Protein 3UB2 (pdb70)

Foldseek 3Di:
DALVPFPFLEAEEDDPVCPPVRVVLQCVLVCVGGYYHDDDPDDHQAYELADEPVLVVDPVSVVVLVVCVVPDPVPPGHYEYEDAHDDPVPDDVVCVVPHYFYLVDPPRRSVVSSVSSVVSSVVHD

Structure (mmCIF, N/CA/C/O backbone):
data_3UB2
#
_entry.id   3UB2
#
_cell.length_a   87.508
_cell.length_b   87.508
_cell.length_c   81.684
_cell.angle_alpha   90.00
_cell.an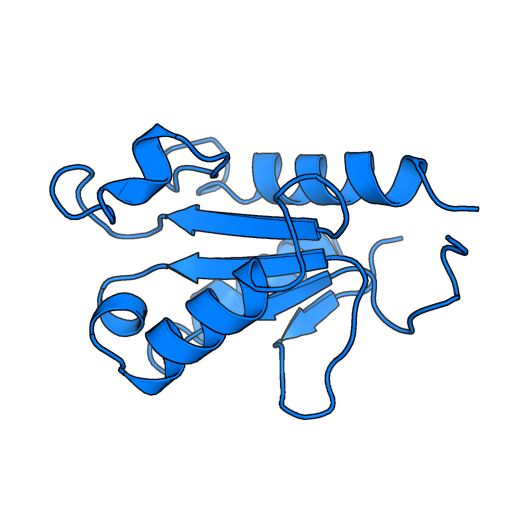gle_beta   90.00
_cell.angle_gamma   90.00
#
_symmetry.space_group_name_H-M   'P 43 21 2'
#
loop_
_entity.id
_entity.type
_entity.pdbx_description
1 polymer 'Toll/interleukin-1 receptor domain-containing adapter protein'
2 non-polymer 2,3-DIHYDROXY-1,4-DITHIOBUTANE
3 water water
#
loop_
_atom_site.group_PDB
_atom_site.id
_atom_site.type_symbol
_atom_site.label_atom_id
_atom_site.label_alt_id
_atom_site.label_comp_id
_atom_site.label_asym_id
_atom_site.label_entity_id
_atom_site.label_seq_id
_atom_site.pdbx_PDB_ins_code
_atom_site.Cartn_x
_atom_site.Cartn_y
_atom_site.Cartn_z
_atom_site.occupancy
_atom_site.B_iso_or_equiv
_atom_site.auth_seq_id
_atom_site.auth_comp_id
_atom_site.auth_asym_id
_atom_site.auth_atom_id
_atom_site.pdbx_PDB_model_num
ATOM 1 N N . SER A 1 4 ? -16.662 1.701 -5.102 1.00 72.29 79 SER A N 1
ATOM 2 C CA . SER A 1 4 ? -17.566 2.600 -4.323 1.00 73.16 79 SER A CA 1
ATOM 3 C C . SER A 1 4 ? -18.377 3.503 -5.242 1.00 72.03 79 SER A C 1
ATOM 4 O O . SER A 1 4 ? -19.444 3.987 -4.865 1.00 73.48 79 SER A O 1
ATOM 7 N N . SER A 1 5 ? -17.866 3.732 -6.446 1.00 70.32 80 SER A N 1
ATOM 8 C CA . SER A 1 5 ? -18.551 4.581 -7.412 1.00 68.77 80 SER A CA 1
ATOM 9 C C . SER A 1 5 ? -19.704 3.867 -8.115 1.00 67.55 80 SER A C 1
ATOM 10 O O . SER A 1 5 ? -19.547 2.757 -8.623 1.00 66.47 80 SER A O 1
ATOM 13 N N . ARG A 1 6 ? -20.858 4.524 -8.151 1.00 66.68 81 ARG A N 1
ATOM 14 C CA . ARG A 1 6 ? -22.041 3.983 -8.805 1.00 65.24 81 ARG A CA 1
ATOM 15 C C . ARG A 1 6 ? -21.715 3.579 -10.240 1.00 63.45 81 ARG A C 1
ATOM 16 O O . ARG A 1 6 ? -22.357 2.695 -10.804 1.00 62.73 81 ARG A O 1
ATOM 24 N N . TRP A 1 7 ? -20.709 4.222 -10.825 1.00 62.29 82 TRP A N 1
ATOM 25 C CA . TRP A 1 7 ? -20.320 3.922 -12.196 1.00 60.86 82 TRP A CA 1
ATOM 26 C C . TRP A 1 7 ? -19.130 2.984 -12.309 1.00 60.19 82 TRP A C 1
ATOM 27 O O . TRP A 1 7 ? -18.623 2.761 -13.410 1.00 59.92 82 TRP A O 1
ATOM 38 N N . SER A 1 8 ? -18.678 2.438 -11.182 1.00 59.93 83 SER A N 1
ATOM 39 C CA . SER A 1 8 ? -17.549 1.508 -11.191 1.00 60.10 83 SER A CA 1
ATOM 40 C C . SER A 1 8 ? -17.960 0.196 -11.873 1.00 59.77 83 SER A C 1
ATOM 41 O O . SER A 1 8 ? -17.115 -0.644 -12.192 1.00 60.06 83 SER A O 1
ATOM 44 N N . LYS A 1 9 ? -19.263 0.024 -12.084 1.00 59.41 84 LYS A N 1
ATOM 45 C CA . LYS A 1 9 ? -19.789 -1.154 -12.772 1.00 58.95 84 LYS A CA 1
ATOM 46 C C . LYS A 1 9 ? -20.872 -0.724 -13.753 1.00 57.96 84 LYS A C 1
ATOM 47 O O . LYS A 1 9 ? -21.659 0.175 -13.467 1.00 58.24 84 LYS A O 1
ATOM 53 N N . ASP A 1 10 ? -20.898 -1.363 -14.915 1.00 57.37 85 ASP A N 1
ATOM 54 C CA . ASP A 1 10 ? -21.870 -1.035 -15.945 1.00 55.22 85 ASP A CA 1
ATOM 55 C C . ASP A 1 10 ? -23.332 -1.341 -15.602 1.00 54.49 85 ASP A C 1
ATOM 56 O O . ASP A 1 10 ? -24.235 -0.668 -16.098 1.00 54.71 85 ASP A O 1
ATOM 61 N N . TYR A 1 11 ? -23.576 -2.349 -14.770 1.00 53.54 86 TYR A N 1
ATOM 62 C CA . TYR A 1 11 ? -24.950 -2.673 -14.384 1.00 51.67 86 TYR A CA 1
ATOM 63 C C . TYR A 1 11 ? -25.166 -2.527 -12.889 1.00 51.38 86 TYR A C 1
ATOM 64 O O . TYR A 1 11 ? -24.229 -2.641 -12.100 1.00 51.33 86 TYR A O 1
ATOM 73 N N . ASP A 1 12 ? -26.409 -2.272 -12.498 1.00 50.72 87 ASP A N 1
ATOM 74 C CA . ASP A 1 12 ? -26.736 -2.137 -11.085 1.00 51.77 87 ASP A CA 1
ATOM 75 C C . ASP A 1 12 ? -27.135 -3.491 -10.497 1.00 52.51 87 ASP A C 1
ATOM 76 O O . ASP A 1 12 ? -26.928 -3.756 -9.311 1.00 53.65 87 ASP A O 1
ATOM 81 N N . VAL A 1 13 ? -27.700 -4.352 -11.332 1.00 50.74 88 VAL A N 1
ATOM 82 C CA . VAL A 1 13 ? -28.126 -5.661 -10.859 1.00 50.33 88 VAL A CA 1
ATOM 83 C C . VAL A 1 13 ? -28.382 -6.626 -12.005 1.00 49.70 88 VAL A C 1
ATOM 84 O O . VAL A 1 13 ? -28.949 -6.246 -13.030 1.00 49.44 88 VAL A O 1
ATOM 88 N N . CYS A 1 14 ? -27.928 -7.864 -11.837 1.00 48.35 89 CYS A N 1
ATOM 89 C CA . CYS A 1 14 ? -28.155 -8.904 -12.837 1.00 49.75 89 CYS A CA 1
ATOM 90 C C . CYS A 1 14 ? -28.886 -10.054 -12.134 1.00 49.24 89 CYS A C 1
ATOM 91 O O . CYS A 1 14 ? -28.808 -10.195 -10.910 1.00 47.89 89 CYS A O 1
ATOM 94 N N . VAL A 1 15 ? -29.620 -10.856 -12.896 1.00 48.12 90 VAL A N 1
ATOM 95 C CA . VAL A 1 15 ? -30.360 -11.968 -12.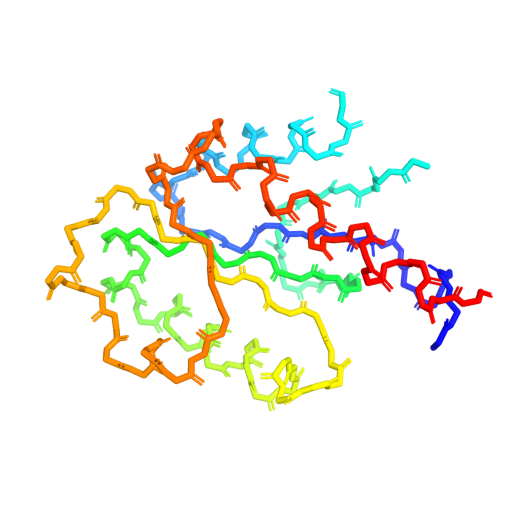315 1.00 46.34 90 VAL A CA 1
ATOM 96 C C . VAL A 1 15 ? -29.717 -13.309 -12.642 1.00 47.43 90 VAL A C 1
ATOM 97 O O . VAL A 1 15 ? -29.692 -13.732 -13.792 1.00 46.95 90 VAL A O 1
ATOM 101 N N . CYS A 1 16 ? -29.187 -13.956 -11.613 1.00 47.14 91 CYS A N 1
ATOM 102 C CA . CYS A 1 16 ? -28.540 -15.251 -11.735 1.00 48.48 91 CYS A CA 1
ATOM 103 C C . CYS A 1 16 ? -29.640 -16.309 -11.663 1.00 50.00 91 CYS A C 1
ATOM 104 O O . CYS A 1 16 ? -30.255 -16.499 -10.613 1.00 50.18 91 CYS A O 1
ATOM 107 N N . HIS A 1 17 ? -29.880 -16.997 -12.778 1.00 51.92 92 HIS A N 1
ATOM 108 C CA . HIS A 1 17 ? -30.949 -17.992 -12.855 1.00 54.31 92 HIS A CA 1
ATOM 109 C C . HIS A 1 17 ? -30.591 -19.235 -13.677 1.00 55.29 92 HIS A C 1
ATOM 110 O O . HIS A 1 17 ? -29.658 -19.225 -14.479 1.00 54.32 92 HIS A O 1
ATOM 117 N N . SER A 1 18 ? -31.355 -20.305 -13.480 1.00 57.71 93 SER A N 1
ATOM 118 C CA . SER A 1 18 ? -31.132 -21.530 -14.236 1.00 61.12 93 SER A CA 1
ATOM 119 C C . SER A 1 18 ? -32.024 -21.450 -15.479 1.00 63.30 93 SER A C 1
ATOM 120 O O . SER A 1 18 ? -33.038 -20.753 -15.466 1.00 62.91 93 SER A O 1
ATOM 123 N N . GLU A 1 19 ? -31.648 -22.156 -16.543 1.00 66.25 94 GLU A N 1
ATOM 124 C CA . GLU A 1 19 ? -32.410 -22.134 -17.794 1.00 70.53 94 GLU A CA 1
ATOM 125 C C . GLU A 1 19 ? -33.907 -22.347 -17.594 1.00 71.06 94 GLU A C 1
ATOM 126 O O . GLU A 1 19 ? -34.735 -21.713 -18.249 1.00 71.57 94 GLU A O 1
ATOM 132 N N . GLU A 1 20 ? -34.240 -23.252 -16.685 1.00 70.75 95 GLU A N 1
ATOM 133 C CA . GLU A 1 20 ? -35.622 -23.579 -16.372 1.00 71.03 95 GLU A CA 1
ATOM 134 C C . GLU A 1 20 ? -36.492 -22.381 -15.970 1.00 69.22 95 GLU A C 1
ATOM 135 O O . GLU A 1 20 ? -37.706 -22.394 -16.175 1.00 69.33 95 GLU A O 1
ATOM 141 N N . ASP A 1 21 ? -35.874 -21.348 -15.408 1.00 66.38 96 ASP A N 1
ATOM 142 C CA . ASP A 1 21 ? -36.618 -20.179 -14.940 1.00 64.29 96 ASP A CA 1
ATOM 143 C C . ASP A 1 21 ? -36.378 -18.908 -15.754 1.00 63.54 96 ASP A C 1
ATOM 144 O O . ASP A 1 21 ? -36.448 -17.801 -15.222 1.00 61.87 96 ASP A O 1
ATOM 149 N N . LEU A 1 22 ? -36.103 -19.064 -17.042 1.00 63.21 97 LEU A N 1
ATOM 150 C CA . LEU A 1 22 ? -35.843 -17.916 -17.898 1.00 63.24 97 LEU A CA 1
ATOM 151 C C . LEU A 1 22 ? -36.943 -16.857 -17.829 1.00 62.65 97 LEU A C 1
ATOM 152 O O . LEU A 1 22 ? -36.665 -15.669 -17.655 1.00 63.18 97 LEU A O 1
ATOM 157 N N . VAL A 1 23 ? -38.192 -17.289 -17.951 1.00 61.39 98 VAL A N 1
ATOM 158 C CA . VAL A 1 23 ? -39.319 -16.365 -17.925 1.00 61.37 98 VAL A CA 1
ATOM 159 C C . VAL A 1 23 ? -39.401 -15.531 -16.650 1.00 60.51 98 VAL A C 1
ATOM 160 O O . VAL A 1 23 ? -39.469 -14.303 -16.710 1.00 62.34 98 VAL A O 1
ATOM 164 N N . ALA A 1 24 ? -39.403 -16.193 -15.500 1.00 58.70 99 ALA A N 1
ATOM 165 C CA . ALA A 1 24 ? -39.478 -15.491 -14.226 1.00 57.69 99 ALA A CA 1
ATOM 166 C C . ALA A 1 24 ? -38.311 -14.502 -14.071 1.00 57.34 99 ALA A C 1
ATOM 167 O O . ALA A 1 24 ? -38.485 -13.393 -13.559 1.00 56.88 99 ALA A O 1
ATOM 169 N N . ALA A 1 25 ? -37.127 -14.918 -14.513 1.00 57.23 100 ALA A N 1
ATOM 170 C CA . ALA A 1 25 ? -35.938 -14.081 -14.437 1.00 57.75 100 ALA A CA 1
ATOM 171 C C . ALA A 1 25 ? -36.128 -12.830 -15.281 1.00 58.11 100 ALA A C 1
ATOM 172 O O . ALA A 1 25 ? -35.773 -11.733 -14.855 1.00 57.93 100 ALA A O 1
ATOM 174 N N . GLN A 1 26 ?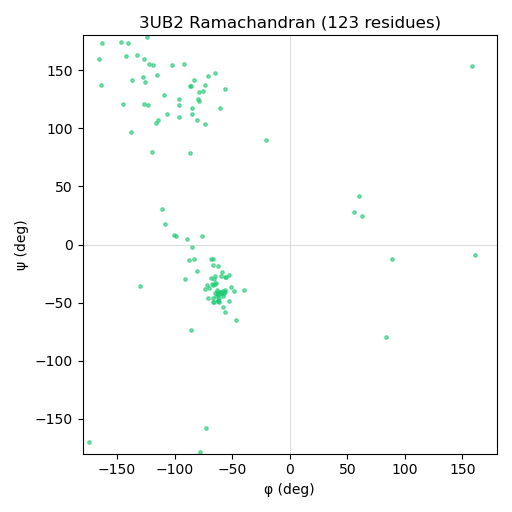 -36.687 -12.998 -16.477 1.00 58.64 101 GLN A N 1
ATOM 175 C CA . GLN A 1 26 ? -36.929 -11.871 -17.373 1.00 59.08 101 GLN A CA 1
ATOM 176 C C . GLN A 1 26 ? -37.944 -10.906 -16.778 1.00 59.22 101 GLN A C 1
ATOM 177 O O . GLN A 1 26 ? -37.847 -9.700 -16.992 1.00 60.35 101 GLN A O 1
ATOM 183 N N . ASP A 1 27 ? -38.916 -11.429 -16.033 1.00 59.14 102 ASP A N 1
ATOM 184 C CA . ASP A 1 27 ? -39.917 -10.570 -15.410 1.00 59.17 102 ASP A CA 1
ATOM 185 C C . ASP A 1 27 ? -39.297 -9.784 -14.263 1.00 57.20 102 ASP A C 1
ATOM 186 O O . ASP A 1 27 ? -39.672 -8.642 -14.012 1.00 56.24 102 ASP A O 1
ATOM 191 N N . LEU A 1 28 ? -38.354 -10.401 -13.559 1.00 55.60 103 LEU A N 1
ATOM 192 C CA . LEU A 1 28 ? -37.691 -9.726 -12.453 1.00 54.44 103 LEU A CA 1
ATOM 193 C C . LEU A 1 28 ? -36.867 -8.574 -13.038 1.00 54.35 103 LEU A C 1
ATOM 194 O O . LEU A 1 28 ? -36.894 -7.455 -12.527 1.00 53.86 103 LEU A O 1
ATOM 199 N N . VAL A 1 29 ? -36.136 -8.863 -14.112 1.00 53.28 104 VAL A N 1
ATOM 200 C CA . VAL A 1 29 ? -35.316 -7.859 -14.783 1.00 54.55 104 VAL A CA 1
ATOM 201 C C . VAL A 1 29 ? -36.202 -6.699 -15.234 1.00 55.69 104 VAL A C 1
ATOM 202 O O . VAL A 1 29 ? -35.861 -5.529 -15.058 1.00 55.95 104 VAL A O 1
ATOM 206 N N . SER A 1 30 ? -37.351 -7.040 -15.802 1.00 56.77 105 SER A N 1
ATOM 207 C CA . SER A 1 30 ? -38.305 -6.048 -16.265 1.00 57.47 105 SER A CA 1
ATOM 208 C C . SER A 1 30 ? -38.850 -5.232 -15.093 1.00 57.89 105 SER A C 1
ATOM 209 O O . SER A 1 30 ? -38.949 -4.004 -15.163 1.00 59.45 105 SER A O 1
ATOM 212 N N . TYR A 1 31 ? -39.196 -5.922 -14.012 1.00 57.81 106 TYR A N 1
ATOM 213 C CA . TYR A 1 31 ? -39.734 -5.276 -12.820 1.00 57.49 106 TYR A CA 1
ATOM 214 C C . TYR A 1 31 ? -38.724 -4.311 -12.213 1.00 58.17 106 TYR A C 1
ATOM 215 O O . TYR A 1 31 ? -39.079 -3.203 -11.813 1.00 59.70 106 TYR A O 1
ATOM 224 N N . LEU A 1 32 ? -37.468 -4.742 -12.144 1.00 58.94 107 LEU A N 1
ATOM 225 C CA . LEU A 1 32 ? -36.393 -3.938 -11.573 1.00 59.81 107 LEU A CA 1
ATOM 226 C C . LEU A 1 32 ? -36.121 -2.655 -12.347 1.00 61.67 107 LEU A C 1
ATOM 227 O O . LEU A 1 32 ? -35.885 -1.604 -11.753 1.00 61.29 107 LEU A O 1
ATOM 232 N N . GLU A 1 33 ? -36.152 -2.739 -13.670 1.00 63.95 108 GLU A N 1
ATOM 233 C CA . GLU A 1 33 ? -35.896 -1.570 -14.492 1.00 66.67 108 GLU A CA 1
ATOM 234 C C . GLU A 1 33 ? -37.140 -0.695 -14.670 1.00 68.64 108 GLU A C 1
ATOM 235 O O . GLU A 1 33 ? -37.035 0.440 -15.121 1.00 68.73 108 GLU A O 1
ATOM 241 N N . GLY A 1 34 ? -38.308 -1.218 -14.302 1.00 70.41 109 GLY A N 1
ATOM 242 C CA . GLY A 1 34 ? -39.538 -0.451 -14.431 1.00 72.47 109 GLY A CA 1
ATOM 243 C C . GLY A 1 34 ? -40.148 -0.502 -15.822 1.00 73.90 109 GLY A C 1
ATOM 244 O O . GLY A 1 34 ? -40.660 -1.535 -16.263 1.00 75.74 109 GLY A O 1
ATOM 245 N N . ALA A 1 53 ? -31.895 5.589 -12.738 1.00 65.86 128 ALA A N 1
ATOM 246 C CA . ALA A 1 53 ? -32.726 4.400 -12.929 1.00 66.13 128 ALA A CA 1
ATOM 247 C C . ALA A 1 53 ? -31.882 3.133 -12.829 1.00 65.34 128 ALA A C 1
ATOM 248 O O . ALA A 1 53 ? -30.685 3.154 -13.106 1.00 66.16 128 ALA A O 1
ATOM 250 N N . ILE A 1 54 ? -32.519 2.030 -12.448 1.00 63.68 129 ILE A N 1
ATOM 251 C CA . ILE A 1 54 ? -31.824 0.755 -12.300 1.00 61.30 129 ILE A CA 1
ATOM 252 C C . ILE A 1 54 ? -31.584 0.049 -13.629 1.00 59.89 129 ILE A C 1
ATOM 253 O O . ILE A 1 54 ? -32.519 -0.208 -14.385 1.00 60.58 129 ILE A O 1
ATOM 258 N N . VAL A 1 55 ? -30.320 -0.253 -13.910 1.00 57.71 130 VAL A N 1
ATOM 259 C CA . VAL A 1 55 ? -29.941 -0.952 -15.134 1.00 55.70 130 VAL A CA 1
ATOM 260 C C . VAL A 1 55 ? -29.821 -2.438 -14.788 1.00 54.75 130 VAL A C 1
ATOM 261 O O . VAL A 1 55 ? -29.008 -2.817 -13.944 1.00 54.22 130 VAL A O 1
ATOM 265 N N . SER A 1 56 ? -30.623 -3.275 -15.444 1.00 53.94 131 SER A N 1
ATOM 266 C CA . SER A 1 56 ? -30.620 -4.704 -15.161 1.00 53.74 131 SER A CA 1
ATOM 267 C C . SER A 1 56 ? -30.412 -5.585 -16.377 1.00 53.81 131 SER A C 1
ATOM 268 O O . SER A 1 56 ? -30.635 -5.171 -17.512 1.00 54.86 131 SER A O 1
ATOM 271 N N . GLU A 1 57 ? -29.997 -6.818 -16.116 1.00 53.08 132 GLU A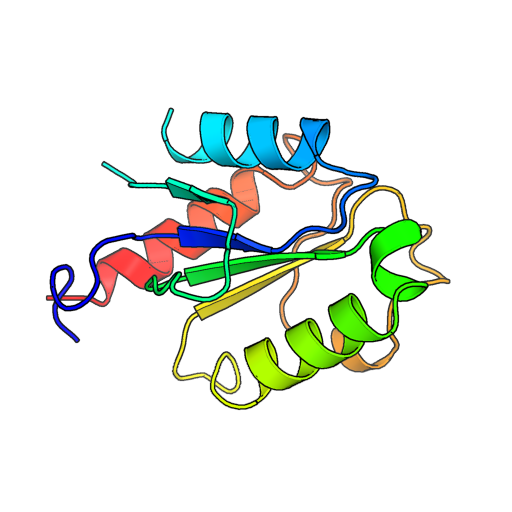 N 1
ATOM 272 C CA . GLU A 1 57 ? -29.772 -7.797 -17.163 1.00 53.40 132 GLU A CA 1
ATOM 273 C C . GLU A 1 57 ? -29.736 -9.165 -16.501 1.00 53.45 132 GLU A C 1
ATOM 274 O O . GLU A 1 57 ? -29.767 -9.268 -15.275 1.00 53.88 132 GLU A O 1
ATOM 280 N N . LEU A 1 58 ? -29.678 -10.212 -17.316 1.00 53.31 133 LEU A N 1
ATOM 281 C CA . LEU A 1 58 ? -29.573 -11.576 -16.810 1.00 54.54 133 LEU A CA 1
ATOM 282 C C . LEU A 1 58 ? -28.067 -11.777 -16.622 1.00 55.68 133 LEU A C 1
ATOM 283 O O . LEU A 1 58 ? -27.288 -11.373 -17.485 1.00 55.90 133 LEU A O 1
ATOM 288 N N . CYS A 1 59 ? -27.648 -12.378 -15.511 1.00 56.60 134 CYS A N 1
ATOM 289 C CA . CYS A 1 59 ? -26.217 -12.573 -15.288 1.00 60.93 134 CYS A CA 1
ATOM 290 C C . CYS A 1 59 ? -25.629 -13.522 -16.323 1.00 64.17 134 CYS A C 1
ATOM 291 O O . CYS A 1 59 ? -26.294 -14.442 -16.799 1.00 63.96 134 CYS A O 1
ATOM 294 N N . GLN A 1 60 ? -24.374 -13.278 -16.673 1.00 68.80 135 GLN A N 1
ATOM 295 C CA . GLN A 1 60 ? -23.667 -14.103 -17.637 1.00 74.11 135 GLN A CA 1
ATOM 296 C C . GLN A 1 60 ? -22.199 -14.148 -17.247 1.00 76.32 135 GLN A C 1
ATOM 297 O O . GLN A 1 60 ? -21.781 -13.467 -16.307 1.00 76.14 135 GLN A O 1
ATOM 303 N N . ALA A 1 61 ? -21.423 -14.954 -17.964 1.00 79.08 136 ALA A N 1
ATOM 304 C CA . ALA A 1 61 ? -19.998 -15.094 -17.683 1.00 82.29 136 ALA A CA 1
ATOM 305 C C . ALA A 1 61 ? -19.317 -13.738 -17.483 1.00 83.94 136 ALA A C 1
ATOM 306 O O . ALA A 1 61 ? -18.839 -13.430 -16.388 1.00 84.51 136 ALA A O 1
ATOM 308 N N . LEU A 1 62 ? -19.290 -12.930 -18.541 1.00 85.34 137 LEU A N 1
ATOM 309 C CA . LEU A 1 62 ? -18.652 -11.613 -18.500 1.00 85.98 137 LEU A CA 1
ATOM 310 C C . LEU A 1 62 ? -19.485 -10.551 -17.772 1.00 84.81 137 LEU A C 1
ATOM 311 O O . LEU A 1 62 ? -19.129 -9.369 -17.773 1.00 84.64 137 LEU A O 1
ATOM 316 N N . SER A 1 63 ? -20.583 -10.975 -17.146 1.00 82.07 138 SER A N 1
ATOM 317 C CA . SER A 1 63 ? -21.455 -10.053 -16.419 1.00 79.25 138 SER A CA 1
ATOM 318 C C . SER A 1 63 ? -20.883 -9.604 -15.077 1.00 76.94 138 SER A C 1
ATOM 319 O O . SER A 1 63 ? -20.409 -10.417 -14.274 1.00 77.05 138 SER A O 1
ATOM 322 N N . SER A 1 64 ? -20.928 -8.294 -14.854 1.00 72.38 139 SER A N 1
ATOM 323 C CA . SER A 1 64 ? -20.462 -7.707 -13.609 1.00 68.26 139 SER A CA 1
ATOM 324 C C . SER A 1 64 ? -21.345 -6.506 -13.254 1.00 64.92 139 SER A C 1
ATOM 325 O O . SER A 1 64 ? -21.467 -5.540 -14.014 1.00 62.76 139 SER A O 1
ATOM 328 N N . SER A 1 65 ? -21.969 -6.586 -12.087 1.00 60.91 140 SER A N 1
ATOM 329 C CA . SER A 1 65 ? -22.865 -5.544 -11.624 1.00 57.83 140 SER A CA 1
ATOM 330 C C . SER A 1 65 ? -22.658 -5.330 -10.136 1.00 55.43 140 SER A C 1
ATOM 331 O O . SER A 1 65 ? -21.915 -6.069 -9.499 1.00 53.99 140 SER A O 1
ATOM 334 N N . HIS A 1 66 ? -23.314 -4.318 -9.585 1.00 53.99 141 HIS A N 1
ATOM 335 C CA . HIS A 1 66 ? -23.198 -4.027 -8.166 1.00 54.97 141 HIS A CA 1
ATOM 336 C C . HIS A 1 66 ? -23.917 -5.101 -7.353 1.00 55.09 141 HIS A C 1
ATOM 337 O O . HIS A 1 66 ? -23.388 -5.613 -6.365 1.00 54.85 141 HIS A O 1
ATOM 344 N N . CYS A 1 67 ? -25.131 -5.434 -7.777 1.00 54.02 142 CYS A N 1
ATOM 345 C CA . CYS A 1 67 ? -25.927 -6.436 -7.091 1.00 53.86 142 CYS A CA 1
ATOM 346 C C . CYS A 1 67 ? -26.197 -7.667 -7.941 1.00 52.74 142 CYS A C 1
ATOM 347 O O . CYS A 1 67 ? -26.352 -7.581 -9.159 1.00 51.16 142 CYS A O 1
ATOM 350 N N . ARG A 1 68 ? -26.251 -8.818 -7.288 1.00 51.15 143 ARG A N 1
ATOM 351 C CA . ARG A 1 68 ? -26.544 -10.050 -7.990 1.00 50.62 143 ARG A CA 1
ATOM 352 C C . ARG A 1 68 ? -27.711 -10.742 -7.283 1.00 48.70 143 ARG A C 1
ATOM 353 O O . ARG A 1 68 ? -27.651 -11.023 -6.087 1.00 47.98 143 ARG A O 1
ATOM 361 N N . VAL A 1 69 ? -28.793 -10.966 -8.020 1.00 46.91 144 VAL A N 1
ATOM 362 C CA . VAL A 1 69 ? -29.954 -11.635 -7.464 1.00 45.41 144 VAL A CA 1
ATOM 363 C C . VAL A 1 69 ? -29.909 -13.130 -7.795 1.00 45.73 144 VAL A C 1
ATOM 364 O O . VAL A 1 69 ? -29.791 -13.515 -8.960 1.00 46.86 144 VAL A O 1
ATOM 368 N N . LEU A 1 70 ? -29.989 -13.961 -6.763 1.00 44.15 145 LEU A N 1
ATOM 369 C CA . LEU A 1 70 ? -29.979 -15.410 -6.928 1.00 44.15 145 LEU A CA 1
ATOM 370 C C . LEU A 1 70 ? -31.421 -15.905 -6.933 1.00 44.06 145 LEU A C 1
ATOM 371 O O . LEU A 1 70 ? -32.102 -15.874 -5.907 1.00 44.57 145 LEU A O 1
ATOM 376 N N . LEU A 1 71 ? -31.889 -16.349 -8.092 1.00 44.43 146 LEU A N 1
ATOM 377 C CA . LEU A 1 71 ? -33.252 -16.847 -8.217 1.00 45.30 146 LEU A CA 1
ATOM 378 C C . LEU A 1 71 ? -33.236 -18.324 -7.836 1.00 46.66 146 LEU A C 1
ATOM 379 O O . LEU A 1 71 ? -33.226 -19.208 -8.694 1.00 47.07 146 LEU A O 1
ATOM 384 N N . ILE A 1 72 ? -33.214 -18.574 -6.532 1.00 45.45 147 ILE A N 1
ATOM 385 C CA . ILE A 1 72 ? -33.178 -19.923 -6.002 1.00 46.91 147 ILE A CA 1
ATOM 386 C C . ILE A 1 72 ? -34.522 -20.646 -6.151 1.00 48.31 147 ILE A C 1
ATOM 387 O O . ILE A 1 72 ? -35.485 -20.387 -5.424 1.00 47.03 147 ILE A O 1
ATOM 392 N N . THR A 1 73 ? -34.572 -21.548 -7.122 1.00 48.73 148 THR A N 1
ATOM 393 C CA . THR A 1 73 ? -35.771 -22.321 -7.397 1.00 49.99 148 THR A CA 1
ATOM 394 C C . THR A 1 73 ? -35.415 -23.806 -7.328 1.00 51.15 148 THR A C 1
ATOM 395 O O . THR A 1 73 ? -34.257 -24.159 -7.083 1.00 50.66 148 THR A O 1
ATOM 399 N N . PRO A 1 74 ? -36.409 -24.695 -7.524 1.00 52.45 149 PRO A N 1
ATOM 400 C CA . PRO A 1 74 ? -36.140 -26.137 -7.481 1.00 52.77 149 PRO A CA 1
ATOM 401 C C . PRO A 1 74 ? -35.072 -26.502 -8.516 1.00 53.10 149 PRO A C 1
ATOM 402 O O . PRO A 1 74 ? -34.167 -27.286 -8.238 1.00 53.35 149 PRO A O 1
ATOM 406 N N . GLY A 1 75 ? -35.185 -25.918 -9.707 1.00 52.79 150 GLY A N 1
ATOM 407 C CA . GLY A 1 75 ? -34.224 -26.189 -10.759 1.00 52.79 150 GLY A CA 1
ATOM 408 C C . GLY A 1 75 ? -32.847 -25.663 -10.414 1.00 53.78 150 GLY A C 1
ATOM 409 O O . GLY A 1 75 ? -31.830 -26.267 -10.758 1.00 54.83 150 GLY A O 1
ATOM 410 N N . PHE A 1 76 ? -32.815 -24.531 -9.719 1.00 53.22 151 PHE A N 1
ATOM 411 C CA . PHE A 1 76 ? -31.561 -23.911 -9.322 1.00 51.14 151 PHE A CA 1
ATOM 412 C C . PHE A 1 76 ? -30.812 -24.781 -8.324 1.00 52.98 151 PHE A C 1
ATOM 413 O O . PHE A 1 76 ? -29.623 -25.047 -8.492 1.00 52.58 151 PHE A O 1
ATOM 421 N N . LEU A 1 77 ? -31.512 -25.228 -7.285 1.00 54.55 152 LEU A N 1
ATOM 422 C CA . LEU A 1 77 ? -30.899 -26.057 -6.252 1.00 56.89 152 LEU A CA 1
ATOM 423 C C . LEU A 1 77 ? -30.436 -27.418 -6.770 1.00 59.18 152 LEU A C 1
ATOM 424 O O . LEU A 1 77 ? -29.498 -28.008 -6.231 1.00 59.24 152 LEU A O 1
ATOM 429 N N . GLN A 1 78 ? -31.087 -27.908 -7.819 1.00 61.88 153 GLN A N 1
ATOM 430 C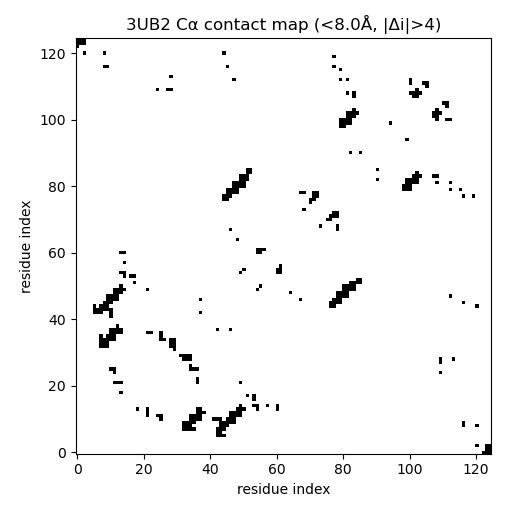 CA . GLN A 1 78 ? -30.723 -29.197 -8.394 1.00 65.57 153 GLN A CA 1
ATOM 431 C C . GLN A 1 78 ? -29.510 -29.095 -9.312 1.00 64.87 153 GLN A C 1
ATOM 432 O O . GLN A 1 78 ? -28.814 -30.083 -9.535 1.00 64.70 153 GLN A O 1
ATOM 438 N N . ASP A 1 79 ? -29.260 -27.899 -9.836 1.00 63.90 154 ASP A N 1
ATOM 439 C CA . ASP A 1 79 ? -28.152 -27.679 -10.756 1.00 62.34 154 ASP A CA 1
ATOM 440 C C . ASP A 1 79 ? -26.815 -27.411 -10.063 1.00 61.37 154 ASP A C 1
ATOM 441 O O . ASP A 1 79 ? -26.646 -26.422 -9.353 1.00 60.90 154 ASP A O 1
ATOM 446 N N . PRO A 1 80 ? -25.836 -28.301 -10.277 1.00 60.09 155 PRO A N 1
ATOM 447 C CA . PRO A 1 80 ? -24.496 -28.198 -9.690 1.00 58.75 155 PRO A CA 1
ATOM 448 C C . PRO A 1 80 ? -23.791 -26.881 -10.000 1.00 57.64 155 PRO A C 1
ATOM 449 O O . PRO A 1 80 ? -23.125 -26.308 -9.137 1.00 57.22 155 PRO A O 1
ATOM 453 N N . TRP A 1 81 ? -23.922 -26.415 -11.238 1.00 56.49 156 TRP A N 1
ATOM 454 C CA . TRP A 1 81 ? -23.295 -25.165 -11.649 1.00 56.11 156 TRP A CA 1
ATOM 455 C C . TRP A 1 81 ? -23.996 -23.973 -10.976 1.00 54.99 156 TRP A C 1
ATOM 456 O O . TRP A 1 81 ? -23.347 -22.997 -10.594 1.00 52.30 156 TRP A O 1
ATOM 467 N N . CYS A 1 82 ? -25.317 -24.058 -10.830 1.00 54.15 157 CYS A N 1
ATOM 468 C CA . CYS A 1 82 ? -26.072 -23.000 -10.163 1.00 54.09 157 CYS A CA 1
ATOM 469 C C . CYS A 1 82 ? -25.593 -22.896 -8.719 1.00 53.09 157 CYS A C 1
ATOM 470 O O . CYS A 1 82 ? -25.301 -21.804 -8.236 1.00 53.05 157 CYS A O 1
ATOM 473 N N . LYS A 1 83 ? -25.516 -24.040 -8.040 1.00 51.94 158 LYS A N 1
ATOM 474 C CA . LYS A 1 83 ? -25.073 -24.085 -6.649 1.00 51.70 158 LYS A CA 1
ATOM 475 C C . LYS A 1 83 ? -23.661 -23.552 -6.490 1.00 52.75 158 LYS A C 1
ATOM 476 O O . LYS A 1 83 ? -23.366 -22.825 -5.541 1.00 54.16 158 LYS A O 1
ATOM 482 N N . TYR A 1 84 ? -22.784 -23.918 -7.416 1.00 54.59 159 TYR A N 1
ATOM 483 C CA . TYR A 1 84 ? -21.411 -23.441 -7.374 1.00 57.15 159 TYR A CA 1
ATOM 484 C C . TYR A 1 84 ? -21.388 -21.917 -7.574 1.00 58.04 159 TYR A C 1
ATOM 485 O O . TYR A 1 84 ? -20.635 -21.212 -6.904 1.00 58.69 159 TYR A O 1
ATOM 494 N N . GLN A 1 85 ? -22.209 -21.420 -8.501 1.00 59.23 160 GLN A N 1
ATOM 495 C CA . GLN A 1 85 ? -22.299 -19.982 -8.768 1.00 60.19 160 GLN A CA 1
ATOM 496 C C . GLN A 1 85 ? -22.822 -19.247 -7.534 1.00 60.11 160 GLN A C 1
ATOM 497 O O . GLN A 1 85 ? -22.368 -18.148 -7.213 1.00 59.26 160 GLN A O 1
ATOM 503 N N . MET A 1 86 ? -23.782 -19.863 -6.851 1.00 59.83 161 MET A N 1
ATOM 504 C CA . MET A 1 86 ? -24.346 -19.290 -5.637 1.00 60.87 161 MET A CA 1
ATOM 505 C C . MET A 1 86 ? -23.224 -19.182 -4.617 1.00 62.12 161 MET A C 1
ATOM 506 O O . MET A 1 86 ? -23.108 -18.190 -3.905 1.00 61.48 161 MET A O 1
ATOM 511 N N . LEU A 1 87 ? -22.400 -20.225 -4.561 1.00 63.42 162 LEU A N 1
ATOM 512 C CA . LEU A 1 87 ? -21.274 -20.284 -3.644 1.00 64.49 162 LEU A CA 1
ATOM 513 C C . LEU A 1 87 ? -20.298 -19.154 -3.941 1.00 65.32 162 LEU A C 1
ATOM 514 O O . LEU A 1 87 ? -19.884 -18.435 -3.035 1.00 65.40 162 LEU A O 1
ATOM 519 N N . GLN A 1 88 ? -19.933 -18.999 -5.210 1.00 66.80 163 GLN A N 1
ATOM 520 C CA . GLN A 1 88 ? -19.005 -17.945 -5.598 1.00 69.27 163 GLN A CA 1
ATOM 521 C C . GLN A 1 88 ? -19.637 -16.580 -5.411 1.00 69.53 163 GLN A C 1
ATOM 522 O O . GLN A 1 88 ? -18.953 -15.616 -5.075 1.00 68.83 163 GLN A O 1
ATOM 528 N N . ALA A 1 89 ? -20.945 -16.503 -5.637 1.00 70.23 164 ALA A N 1
ATOM 529 C CA . ALA A 1 89 ? -21.668 -15.250 -5.464 1.00 71.46 164 ALA A CA 1
ATOM 530 C C . ALA A 1 89 ? -21.523 -14.804 -4.010 1.00 72.20 164 ALA A C 1
ATOM 531 O O . ALA A 1 89 ? -21.335 -13.626 -3.733 1.00 70.80 164 ALA A O 1
ATOM 533 N N . LEU A 1 90 ? -21.604 -15.760 -3.089 1.00 74.37 165 LEU A N 1
ATOM 534 C CA . LEU A 1 90 ? -21.477 -15.479 -1.663 1.00 77.35 165 LEU A CA 1
ATOM 535 C C . LEU A 1 90 ? -20.017 -15.502 -1.212 1.00 80.63 165 LEU A C 1
ATOM 536 O O . LEU A 1 90 ? -19.697 -15.059 -0.108 1.00 80.24 165 LEU A O 1
ATOM 541 N N . THR A 1 91 ? -19.138 -16.027 -2.064 1.00 85.79 166 THR A N 1
ATOM 542 C CA . THR A 1 91 ? -17.712 -16.094 -1.744 1.00 90.47 166 THR A CA 1
ATOM 543 C C . THR A 1 91 ? -17.237 -14.684 -1.438 1.00 92.46 166 THR A C 1
ATOM 544 O O . THR A 1 91 ? -16.721 -14.413 -0.357 1.00 93.71 166 THR A O 1
ATOM 548 N N . GLU A 1 92 ? -17.408 -13.789 -2.402 1.00 94.91 167 GLU A N 1
ATOM 549 C CA . GLU A 1 92 ? -17.021 -12.404 -2.212 1.00 97.32 167 GLU A CA 1
ATOM 550 C C . GLU A 1 92 ? -18.270 -11.557 -2.370 1.00 99.09 167 GLU A C 1
ATOM 551 O O . GLU A 1 92 ? -18.503 -10.963 -3.422 1.00 99.61 167 GLU A O 1
ATOM 557 N N . ALA A 1 93 ? -19.076 -11.520 -1.312 1.00 100.70 168 ALA A N 1
ATOM 558 C CA . ALA A 1 93 ? -20.322 -10.766 -1.318 1.00 101.96 168 ALA A CA 1
ATOM 559 C C . ALA A 1 93 ? -20.959 -10.790 0.072 1.00 102.83 168 ALA A C 1
ATOM 560 O O . ALA A 1 93 ? -20.325 -11.238 1.035 1.00 103.18 168 ALA A O 1
ATOM 562 N N . PRO A 1 94 ? -22.219 -10.313 0.198 1.00 102.77 169 PRO A N 1
ATOM 563 C CA . PRO A 1 94 ? -22.872 -10.307 1.496 1.00 102.95 169 PRO A CA 1
ATOM 564 C C . PRO A 1 94 ? -22.399 -11.208 2.609 1.00 103.34 169 PRO A C 1
ATOM 565 O O . PRO A 1 94 ? -22.777 -12.366 2.771 1.00 103.62 169 PRO A O 1
ATOM 569 N N . GLY A 1 95 ? -21.480 -10.582 3.320 1.00 102.72 170 GLY A N 1
ATOM 570 C CA . GLY A 1 95 ? -20.847 -11.052 4.519 1.00 102.15 170 GLY A CA 1
ATOM 571 C C . GLY A 1 95 ? -21.209 -9.691 5.089 1.00 101.19 170 GLY A C 1
ATOM 572 O O . GLY A 1 95 ? -21.603 -9.539 6.246 1.00 101.29 170 GLY A O 1
ATOM 573 N N . ALA A 1 96 ? -21.126 -8.701 4.189 1.00 100.10 171 ALA A N 1
ATOM 574 C CA . ALA A 1 96 ? -21.451 -7.294 4.450 1.00 98.86 171 ALA A CA 1
ATOM 575 C C . ALA A 1 96 ? -20.844 -6.333 3.412 1.00 97.92 171 ALA A C 1
ATOM 576 O O . ALA A 1 96 ? -21.171 -5.144 3.394 1.00 98.02 171 ALA A O 1
ATOM 578 N N . GLU A 1 97 ? -19.974 -6.849 2.546 1.00 95.68 172 GLU A N 1
ATOM 579 C CA . GLU A 1 97 ? -19.303 -6.032 1.529 1.00 93.13 172 GLU A CA 1
ATOM 580 C C . GLU A 1 97 ? -20.080 -5.828 0.223 1.00 89.57 172 GLU A C 1
ATOM 581 O O . GLU A 1 97 ? -20.596 -4.738 -0.038 1.00 89.54 172 GLU A O 1
ATOM 587 N N . GLY A 1 98 ? -20.151 -6.876 -0.594 1.00 84.40 173 GLY A N 1
ATOM 588 C CA . GLY A 1 98 ? -20.854 -6.784 -1.863 1.00 77.48 173 GLY A CA 1
ATOM 589 C C . GLY A 1 98 ? -22.365 -6.744 -1.736 1.00 72.22 173 GLY A C 1
ATOM 590 O O . GLY A 1 98 ? -22.904 -6.386 -0.684 1.00 71.89 173 GLY A O 1
ATOM 591 N N . CYS A 1 99 ? -23.051 -7.116 -2.814 1.00 66.25 174 CYS A N 1
ATOM 592 C CA . CYS A 1 99 ? -24.509 -7.123 -2.831 1.00 60.88 174 CYS A CA 1
ATOM 593 C C . CYS A 1 99 ? -25.069 -8.379 -3.518 1.00 57.68 174 CYS A C 1
ATOM 594 O O . CYS A 1 99 ? -25.167 -8.451 -4.744 1.00 56.77 174 CYS A O 1
ATOM 597 N N . THR A 1 100 ? -25.416 -9.374 -2.709 1.00 54.47 175 THR A N 1
ATOM 598 C CA . THR A 1 100 ? -25.980 -10.622 -3.209 1.00 51.57 175 THR A CA 1
ATOM 599 C C . THR A 1 100 ? -27.331 -10.833 -2.541 1.00 49.76 175 THR A C 1
ATOM 600 O O . THR A 1 100 ? -27.425 -10.928 -1.317 1.00 50.32 175 THR A O 1
ATOM 604 N N . ILE A 1 101 ? -28.376 -10.912 -3.353 1.00 46.70 176 ILE A N 1
ATOM 605 C CA . ILE A 1 101 ? -29.728 -11.053 -2.840 1.00 45.37 176 ILE A CA 1
ATOM 606 C C . ILE A 1 101 ? -30.388 -12.379 -3.196 1.00 44.62 176 ILE A C 1
ATOM 607 O O . ILE A 1 101 ? -30.753 -12.609 -4.347 1.00 43.73 176 ILE A O 1
ATOM 612 N N . PRO A 1 102 ? -30.541 -13.275 -2.207 1.00 44.06 177 PRO A N 1
ATOM 613 C CA . PRO A 1 102 ? -31.177 -14.568 -2.467 1.00 45.24 177 PRO A CA 1
ATOM 614 C C . PRO A 1 102 ? -32.696 -14.401 -2.505 1.00 45.78 177 PRO A C 1
ATOM 615 O O . PRO A 1 102 ? -33.293 -13.874 -1.566 1.00 46.11 177 PRO A O 1
ATOM 619 N N . LEU A 1 103 ? -33.312 -14.839 -3.596 1.00 45.15 178 LEU A N 1
ATOM 620 C CA . LEU A 1 103 ? -34.759 -14.774 -3.745 1.00 45.46 178 LEU A CA 1
ATOM 621 C C . LEU A 1 103 ? -35.324 -16.201 -3.831 1.00 45.93 178 LEU A C 1
ATOM 622 O O . LEU A 1 103 ? -35.187 -16.869 -4.856 1.00 46.03 178 LEU A O 1
ATOM 627 N N . LEU A 1 104 ? -35.941 -16.668 -2.747 1.00 47.35 179 LEU A N 1
ATOM 628 C CA . LEU A 1 104 ? -36.517 -18.015 -2.709 1.00 48.58 179 LEU A CA 1
ATOM 629 C C . LEU A 1 104 ? -37.887 -18.043 -3.381 1.00 49.57 179 LEU A C 1
ATOM 630 O O . LEU A 1 104 ? -38.868 -17.556 -2.829 1.00 51.09 179 LEU A O 1
ATOM 635 N N . SER A 1 105 ? -37.953 -18.640 -4.564 1.00 51.11 180 SER A N 1
ATOM 636 C CA . SER A 1 105 ? -39.197 -18.689 -5.322 1.00 52.80 180 SER A CA 1
ATOM 637 C C . SER A 1 105 ? -39.613 -20.099 -5.725 1.00 53.03 180 SER A C 1
ATOM 638 O O . SER A 1 105 ? -38.778 -20.920 -6.105 1.00 53.34 180 SER A O 1
ATOM 641 N N . GLY A 1 106 ? -40.912 -20.372 -5.641 1.00 54.26 181 GLY A N 1
ATOM 642 C CA . GLY A 1 106 ? -41.429 -21.680 -6.012 1.00 54.07 181 GLY A CA 1
ATOM 643 C C . GLY A 1 106 ? -40.922 -22.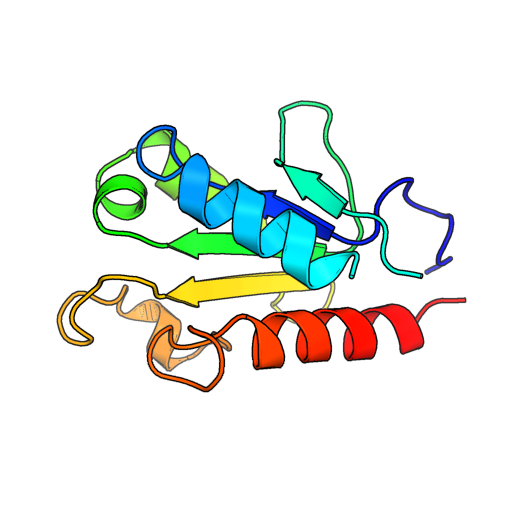850 -5.187 1.00 54.35 181 GLY A C 1
ATOM 644 O O . GLY A 1 106 ? -40.921 -23.989 -5.654 1.00 54.72 181 GLY A O 1
ATOM 645 N N . LEU A 1 107 ? -40.504 -22.577 -3.955 1.00 53.33 182 LEU A N 1
ATOM 646 C CA . LEU A 1 107 ? -39.989 -23.617 -3.078 1.00 52.42 182 LEU A CA 1
ATOM 647 C C . LEU A 1 107 ? -40.686 -23.634 -1.735 1.00 52.87 182 LEU A C 1
ATOM 648 O O . LEU A 1 107 ? -41.048 -22.594 -1.190 1.00 51.13 182 LEU A O 1
ATOM 653 N N . SER A 1 108 ? -40.870 -24.833 -1.204 1.00 52.99 183 SER A N 1
ATOM 654 C CA . SER A 1 108 ? -41.464 -24.986 0.105 1.00 53.06 183 SER A CA 1
ATOM 655 C C . SER A 1 108 ? -40.383 -24.558 1.099 1.00 52.51 183 SER A C 1
ATOM 656 O O . SER A 1 108 ? -39.213 -24.915 0.940 1.00 53.08 183 SER A O 1
ATOM 659 N N . ARG A 1 109 ? -40.757 -23.795 2.119 1.00 51.45 184 ARG A N 1
ATOM 660 C CA . ARG A 1 109 ? -39.785 -23.345 3.112 1.00 52.05 184 ARG A CA 1
ATOM 661 C C . ARG A 1 109 ? -38.951 -24.497 3.677 1.00 53.22 184 ARG A C 1
ATOM 662 O O . ARG A 1 109 ? -37.760 -24.335 3.953 1.00 53.67 184 ARG A O 1
ATOM 670 N N . ALA A 1 110 ? -39.578 -25.657 3.845 1.00 53.36 185 ALA A N 1
ATOM 671 C CA . ALA A 1 110 ? -38.887 -26.825 4.384 1.00 54.78 185 ALA A CA 1
ATOM 672 C C . ALA A 1 110 ? -37.721 -27.298 3.490 1.00 54.11 185 ALA A C 1
ATOM 673 O O . ALA A 1 110 ? -36.839 -28.026 3.946 1.00 53.60 185 ALA A O 1
ATOM 675 N N . ALA A 1 111 ? -37.718 -26.871 2.230 1.00 52.32 186 ALA A N 1
ATOM 676 C CA . ALA A 1 111 ? -36.667 -27.256 1.286 1.00 52.68 186 ALA A CA 1
ATOM 677 C C . ALA A 1 111 ? -35.618 -26.158 1.114 1.00 51.76 186 ALA A C 1
ATOM 678 O O . ALA A 1 111 ? -34.750 -26.250 0.248 1.00 51.83 186 ALA A O 1
ATOM 680 N N . TYR A 1 112 ? -35.702 -25.116 1.933 1.00 50.39 187 TYR A N 1
ATOM 681 C CA . TYR A 1 112 ? -34.741 -24.020 1.847 1.00 50.34 187 TYR A CA 1
ATOM 682 C C . TYR A 1 112 ? -33.361 -24.441 2.357 1.00 50.07 187 TYR A C 1
ATOM 683 O O . TYR A 1 112 ? -33.249 -25.239 3.294 1.00 49.17 187 TYR A O 1
ATOM 692 N N . PRO A 1 113 ? -32.291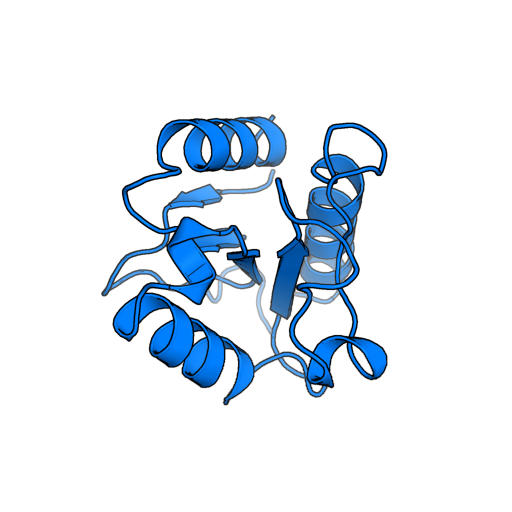 -23.918 1.733 1.00 49.49 188 PRO A N 1
ATOM 693 C CA . PRO A 1 113 ? -30.921 -24.236 2.154 1.00 50.16 188 PRO A CA 1
ATOM 694 C C . PRO A 1 113 ? -30.754 -23.781 3.614 1.00 49.60 188 PRO A C 1
ATOM 695 O O . PRO A 1 113 ? -30.853 -22.596 3.913 1.00 49.67 188 PRO A O 1
ATOM 699 N N . PRO A 1 114 ? -30.492 -24.720 4.533 1.00 49.52 189 PRO A N 1
ATOM 700 C CA . PRO A 1 114 ? -30.312 -24.438 5.964 1.00 49.99 189 PRO A CA 1
ATOM 701 C C . PRO A 1 114 ? -29.526 -23.173 6.323 1.00 51.40 189 PRO A C 1
ATOM 702 O O . PRO A 1 114 ? -29.874 -22.463 7.272 1.00 51.92 189 PRO A O 1
ATOM 706 N N . GLU A 1 115 ? -28.474 -22.885 5.568 1.00 52.53 190 GLU A N 1
ATOM 707 C CA . GLU A 1 115 ? -27.643 -21.720 5.853 1.00 53.58 190 GLU A CA 1
ATOM 708 C C . GLU A 1 115 ? -28.392 -20.394 5.809 1.00 54.69 190 GLU A C 1
ATOM 709 O O . GLU A 1 115 ? -28.008 -19.443 6.488 1.00 54.90 190 GLU A O 1
ATOM 715 N N . LEU A 1 116 ? -29.460 -20.331 5.021 1.00 55.53 191 LEU A N 1
ATOM 716 C CA . LEU A 1 116 ? -30.232 -19.099 4.896 1.00 56.54 191 LEU A CA 1
ATOM 717 C C . LEU A 1 116 ? -30.807 -18.604 6.213 1.00 58.67 191 LEU A C 1
ATOM 718 O O . LEU A 1 116 ? -31.082 -17.416 6.360 1.00 59.98 191 LEU A O 1
ATOM 723 N N . ARG A 1 117 ? -30.987 -19.511 7.166 1.00 60.56 192 ARG A N 1
ATOM 724 C CA . ARG A 1 117 ? -31.522 -19.136 8.462 1.00 62.92 192 ARG A CA 1
ATOM 725 C C . ARG A 1 117 ? -30.671 -18.046 9.114 1.00 63.10 192 ARG A C 1
ATOM 726 O O . ARG A 1 117 ? -31.174 -17.251 9.909 1.00 63.47 192 ARG A O 1
ATOM 734 N N . PHE A 1 118 ? -29.384 -18.010 8.770 1.00 61.86 193 PHE A N 1
ATOM 735 C CA . PHE A 1 118 ? -28.461 -17.015 9.318 1.00 60.60 193 PHE A CA 1
ATOM 736 C C . PHE A 1 118 ? -28.076 -15.976 8.278 1.00 60.51 193 PHE A C 1
ATOM 737 O O . PHE A 1 118 ? -27.089 -15.260 8.442 1.00 61.19 193 PHE A O 1
ATOM 745 N N . MET A 1 119 ? -28.862 -15.889 7.213 1.00 59.86 194 MET A N 1
ATOM 746 C CA . MET A 1 119 ? -28.579 -14.945 6.145 1.00 59.68 194 MET A CA 1
ATOM 747 C C . MET A 1 119 ? -29.807 -14.155 5.723 1.00 58.92 194 MET A C 1
ATOM 748 O O . MET A 1 119 ? -30.945 -14.526 6.021 1.00 57.74 194 MET A O 1
ATOM 753 N N . TYR A 1 120 ? -29.561 -13.059 5.016 1.00 58.20 195 TYR A N 1
ATOM 754 C CA . TYR A 1 120 ? -30.639 -12.227 4.511 1.00 58.28 195 TYR A CA 1
ATOM 755 C C . TYR A 1 120 ? -31.135 -12.844 3.206 1.00 55.69 195 TYR A C 1
ATOM 756 O O . TYR A 1 120 ? -30.342 -13.345 2.410 1.00 56.40 195 TYR A O 1
ATOM 765 N N . TYR A 1 121 ? -32.443 -12.816 2.988 1.00 53.05 196 TYR A N 1
ATOM 766 C CA . TYR A 1 121 ? -33.012 -13.358 1.760 1.00 50.85 196 TYR A CA 1
ATOM 767 C C . TYR A 1 121 ? -34.447 -12.892 1.619 1.00 50.18 196 TYR A C 1
ATOM 768 O O . TYR A 1 121 ? -35.075 -12.508 2.599 1.00 49.69 196 TYR A O 1
ATOM 777 N N . VAL A 1 122 ? -34.963 -12.934 0.397 1.00 49.01 197 VAL A N 1
ATOM 778 C CA . VAL A 1 122 ? -36.326 -12.513 0.137 1.00 48.08 197 VAL A CA 1
ATOM 779 C C . VAL A 1 122 ? -37.178 -13.727 -0.196 1.00 49.73 197 VAL A C 1
ATOM 780 O O . VAL A 1 122 ? -36.824 -14.539 -1.058 1.00 49.73 197 VAL A O 1
ATOM 784 N N . ASP A 1 123 ? -38.301 -13.850 0.498 1.00 49.12 198 ASP A N 1
ATOM 785 C CA . ASP A 1 123 ? -39.201 -14.961 0.272 1.00 49.73 198 ASP A CA 1
ATOM 786 C C . ASP A 1 123 ? -40.143 -14.624 -0.882 1.00 50.61 198 ASP A C 1
ATOM 787 O O . ASP A 1 123 ? -40.663 -13.511 -0.960 1.00 50.39 198 ASP A O 1
ATOM 792 N N . GLY A 1 124 ? -40.349 -15.586 -1.779 1.00 50.73 199 GLY A N 1
ATOM 793 C CA . GLY A 1 124 ? -41.218 -15.373 -2.924 1.00 51.98 199 GLY A CA 1
ATOM 794 C C . GLY A 1 124 ? -42.692 -15.176 -2.599 1.00 53.67 199 GLY A C 1
ATOM 795 O O . GLY A 1 124 ? -43.467 -14.764 -3.463 1.00 53.19 199 GLY A O 1
ATOM 796 N N . ARG A 1 125 ? -43.088 -15.462 -1.363 1.00 55.77 200 ARG A N 1
ATOM 797 C CA . ARG A 1 125 ? -44.485 -15.316 -0.954 1.00 58.42 200 ARG A CA 1
ATOM 798 C C . ARG A 1 125 ? -44.813 -13.888 -0.517 1.00 59.62 200 ARG A C 1
ATOM 799 O O . ARG A 1 125 ? -45.956 -13.566 -0.179 1.00 60.95 200 ARG A O 1
ATOM 807 N N . GLY A 1 126 ? -43.797 -13.033 -0.540 1.00 60.98 201 GLY A N 1
ATOM 808 C CA . GLY A 1 126 ? -43.990 -11.644 -0.169 1.00 61.22 201 GLY A CA 1
ATOM 809 C C . GLY A 1 126 ? -44.645 -10.876 -1.301 1.00 61.46 201 GLY A C 1
ATOM 810 O O . GLY A 1 126 ? -44.960 -11.454 -2.346 1.00 60.92 201 GLY A O 1
ATOM 811 N N . PRO A 1 127 ? -44.868 -9.567 -1.129 1.00 62.12 202 PRO A N 1
ATOM 812 C CA . PRO A 1 127 ? -45.499 -8.762 -2.182 1.00 63.02 202 PRO A CA 1
ATOM 813 C C . PRO A 1 127 ? -44.761 -8.819 -3.528 1.00 63.42 202 PRO A C 1
ATOM 814 O O . PRO A 1 127 ? -43.536 -8.701 -3.590 1.00 62.65 202 PRO A O 1
ATOM 818 N N . ASP A 1 128 ? -45.524 -9.006 -4.601 1.00 63.66 203 ASP A N 1
ATOM 819 C CA . ASP A 1 128 ? -44.978 -9.097 -5.954 1.00 64.54 203 ASP A CA 1
ATOM 820 C C . ASP A 1 128 ? -43.988 -10.253 -6.099 1.00 64.51 203 ASP A C 1
ATOM 821 O O . ASP A 1 128 ? -42.944 -10.114 -6.739 1.00 64.79 203 ASP A O 1
ATOM 826 N N . GLY A 1 129 ? -44.331 -11.393 -5.505 1.00 62.89 204 GLY A N 1
ATOM 827 C CA . GLY A 1 129 ? -43.475 -12.561 -5.574 1.00 60.21 204 GLY A CA 1
ATOM 828 C C . GLY A 1 129 ? -42.072 -12.299 -5.064 1.00 58.18 204 GLY A C 1
ATOM 829 O O . GLY A 1 129 ? -41.129 -12.946 -5.506 1.00 59.05 204 GLY A O 1
ATOM 830 N N . GLY A 1 130 ? -41.933 -11.354 -4.139 1.00 55.62 205 G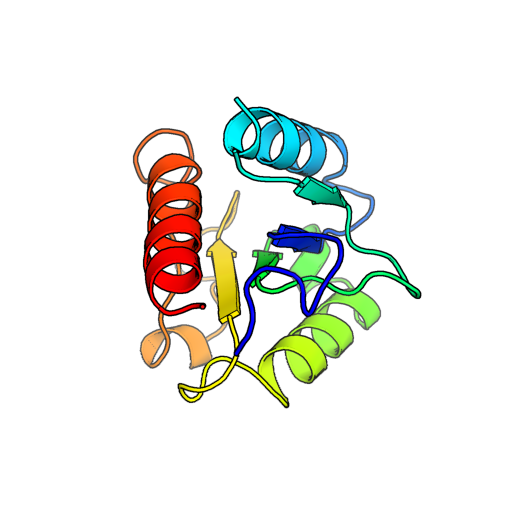LY A N 1
ATOM 831 C CA . GLY A 1 130 ? -40.627 -11.032 -3.594 1.00 53.28 205 GLY A CA 1
ATOM 832 C C . GLY A 1 130 ? -39.896 -9.958 -4.384 1.00 53.41 205 GLY A C 1
ATOM 833 O O . GLY A 1 130 ? -38.893 -9.416 -3.916 1.00 50.91 205 GLY A O 1
ATOM 834 N N . PHE A 1 131 ? -40.405 -9.648 -5.577 1.00 53.64 206 PHE A N 1
ATOM 835 C CA . PHE A 1 131 ? -39.802 -8.649 -6.459 1.00 54.18 206 PHE A CA 1
ATOM 836 C C . PHE A 1 131 ? -39.662 -7.282 -5.810 1.00 56.36 206 PHE A C 1
ATOM 837 O O . PHE A 1 131 ? -38.644 -6.610 -5.981 1.00 56.01 206 PHE A O 1
ATOM 845 N N . ARG A 1 132 ? -40.676 -6.873 -5.056 1.00 59.53 207 ARG A N 1
ATOM 846 C CA . ARG A 1 132 ? -40.643 -5.566 -4.411 1.00 62.34 207 ARG A CA 1
ATOM 847 C C . ARG A 1 132 ? -39.512 -5.417 -3.404 1.00 61.75 207 ARG A C 1
ATOM 848 O O . ARG A 1 132 ? -38.781 -4.427 -3.432 1.00 62.89 207 ARG A O 1
ATOM 856 N N . GLN A 1 133 ? -39.358 -6.394 -2.516 1.00 61.72 208 GLN A N 1
ATOM 857 C CA . GLN A 1 133 ? -38.308 -6.308 -1.507 1.00 61.97 208 GLN A CA 1
ATOM 858 C C . GLN A 1 133 ? -36.930 -6.433 -2.137 1.00 59.59 208 GLN A C 1
ATOM 859 O O . GLN A 1 133 ? -35.952 -5.895 -1.617 1.00 59.05 208 GLN A O 1
ATOM 865 N N . VAL A 1 134 ? -36.857 -7.154 -3.252 1.00 58.18 209 VAL A N 1
ATOM 866 C CA . VAL A 1 134 ? -35.595 -7.320 -3.960 1.00 56.94 209 VAL A CA 1
ATOM 867 C C . VAL A 1 134 ? -35.173 -5.960 -4.517 1.00 57.13 209 VAL A C 1
ATOM 868 O O . VAL A 1 134 ? -34.032 -5.531 -4.341 1.00 54.75 209 VAL A O 1
ATOM 872 N N . LYS A 1 135 ? -36.104 -5.288 -5.187 1.00 58.55 210 LYS A N 1
ATOM 873 C CA . LYS A 1 135 ? -35.828 -3.979 -5.763 1.00 60.88 210 LYS A CA 1
ATOM 874 C C . LYS A 1 135 ? -35.405 -3.002 -4.671 1.00 61.63 210 LYS A C 1
ATOM 875 O O . LYS A 1 135 ? -34.473 -2.216 -4.853 1.00 61.69 210 LYS A O 1
ATOM 881 N N . GLU A 1 136 ? -36.095 -3.063 -3.536 1.00 62.32 211 GLU A N 1
ATOM 882 C CA . GLU A 1 136 ? -35.789 -2.194 -2.408 1.00 62.81 211 GLU A CA 1
ATOM 883 C C . GLU A 1 136 ? -34.376 -2.445 -1.910 1.00 62.56 211 GLU A C 1
ATOM 884 O O . GLU A 1 136 ? -33.626 -1.504 -1.657 1.00 62.76 211 GLU A O 1
ATOM 890 N N . ALA A 1 137 ? -34.017 -3.718 -1.764 1.00 61.36 212 ALA A N 1
ATOM 891 C CA . ALA A 1 137 ? -32.685 -4.086 -1.299 1.00 59.44 212 ALA A CA 1
ATOM 892 C C . ALA A 1 137 ? -31.631 -3.534 -2.258 1.00 58.84 212 ALA A C 1
ATOM 893 O O . ALA A 1 137 ? -30.580 -3.041 -1.838 1.00 57.97 212 ALA A O 1
ATOM 895 N N . VAL A 1 138 ? -31.917 -3.625 -3.551 1.00 58.51 213 VAL A N 1
ATOM 896 C CA . VAL A 1 138 ? -31.004 -3.123 -4.568 1.00 58.53 213 VAL A CA 1
ATOM 897 C C . VAL A 1 138 ? -30.812 -1.610 -4.411 1.00 60.18 213 VAL A C 1
ATOM 898 O O . VAL A 1 138 ? -29.683 -1.117 -4.409 1.00 59.24 213 VAL A O 1
ATOM 902 N N . MET A 1 139 ? -31.916 -0.881 -4.268 1.00 62.87 214 MET A N 1
ATOM 903 C CA . MET A 1 139 ? -31.856 0.570 -4.120 1.00 66.31 214 MET A CA 1
ATOM 904 C C . MET A 1 139 ? -31.101 0.975 -2.863 1.00 66.53 214 MET A C 1
ATOM 905 O O . MET A 1 139 ? -30.290 1.901 -2.890 1.00 66.65 214 MET A O 1
ATOM 910 N N . ARG A 1 140 ? -31.357 0.276 -1.762 1.00 67.00 215 ARG A N 1
ATOM 911 C CA . ARG A 1 140 ? -30.676 0.590 -0.515 1.00 67.59 215 ARG A CA 1
ATOM 912 C C . ARG A 1 140 ? -29.173 0.526 -0.717 1.00 65.99 215 ARG A C 1
ATOM 913 O O . ARG A 1 140 ? -28.429 1.350 -0.188 1.00 67.61 215 ARG A O 1
ATOM 921 N N . TYR A 1 141 ? -28.728 -0.455 -1.492 1.00 63.45 216 TYR A N 1
ATOM 922 C CA . TYR A 1 141 ? -27.307 -0.631 -1.738 1.00 61.44 216 TYR A CA 1
ATOM 923 C C . TYR A 1 141 ? -26.744 0.427 -2.682 1.00 61.79 216 TYR A C 1
ATOM 924 O O . TYR A 1 141 ? -25.620 0.896 -2.502 1.00 60.79 216 TYR A O 1
ATOM 933 N N . LEU A 1 142 ? -27.524 0.795 -3.693 1.00 62.45 217 LEU A N 1
ATOM 934 C CA . LEU A 1 142 ? -27.086 1.795 -4.659 1.00 64.45 217 LEU A CA 1
ATOM 935 C C . LEU A 1 142 ? -26.891 3.157 -4.000 1.00 66.48 217 LEU A C 1
ATOM 936 O O . LEU A 1 142 ? -26.016 3.926 -4.395 1.00 66.30 217 LEU A O 1
ATOM 941 N N . GLN A 1 143 ? -27.708 3.441 -2.991 1.00 69.09 218 GLN A N 1
ATOM 942 C CA . GLN A 1 143 ? -27.631 4.702 -2.264 1.00 72.10 218 GLN A CA 1
ATOM 943 C C . GLN A 1 143 ? -26.336 4.851 -1.470 1.00 72.63 218 GLN A C 1
ATOM 944 O O . GLN A 1 143 ? -25.970 5.959 -1.082 1.00 73.89 218 GLN A O 1
ATOM 950 N N . THR A 1 144 ? -25.645 3.740 -1.231 1.00 72.87 219 THR A N 1
ATOM 951 C CA . THR A 1 144 ? -24.390 3.767 -0.483 1.00 73.32 219 THR A CA 1
ATOM 952 C C . THR A 1 144 ? -23.210 3.978 -1.427 1.00 73.88 219 THR A C 1
ATOM 953 O O . THR A 1 144 ? -22.053 3.949 -1.007 1.00 73.45 219 THR A O 1
ATOM 957 N N . LEU A 1 145 ? -23.509 4.187 -2.706 1.00 74.88 220 LEU A N 1
ATOM 958 C CA . LEU A 1 145 ? -22.466 4.390 -3.707 1.00 75.95 220 LEU A CA 1
ATOM 959 C C . LEU A 1 145 ? -22.305 5.861 -4.084 1.00 77.68 220 LEU A C 1
ATOM 960 O O . LEU A 1 145 ? -23.242 6.653 -3.967 1.00 77.92 220 LEU A O 1
ATOM 965 N N . SER A 1 146 ? -21.108 6.219 -4.540 1.00 79.60 221 SER A N 1
ATOM 966 C CA . SER A 1 146 ? -20.823 7.590 -4.944 1.00 81.55 221 SER A CA 1
ATOM 967 C C . SER A 1 146 ? -20.760 7.690 -6.468 1.00 82.28 221 SER A C 1
ATOM 968 O O . SER A 1 146 ? -19.843 8.362 -6.987 1.00 83.13 221 SER A O 1
#

Radius of gyration: 13.4 Å; Cα contacts (8 Å, |Δi|>4): 199; chains: 1; bounding box: 28×37×28 Å

GO terms:
  GO:0060090 molecular adaptor activity (F, IDA)
  GO:0034142 toll-like receptor 4 signaling pathway (P, IDA)
  GO:0005886 plasma membrane (C, IDA)
  GO:0038123 toll-like receptor TLR1:TLR2 signaling pathway (P, IDA)
  GO:0009986 cell surface (C, IDA)
  GO:0030674 protein-macromolecule adaptor activity (F, IDA)
  GO:0031234 extrinsic component of cytoplasmic side of plasma membrane (C, IDA)
  GO:0035591 signaling adaptor activity (F, IDA)
  GO:0005737 cytoplasm (C, IDA)
  GO:0005515 protein binding (F, IPI)
  GO:0043123 positive regulation of canonical NF-kappaB signal transduction (P, IMP)
  GO:0005829 cytosol (C, TAS)
  GO:0005886 plasma membrane (C, TAS)
  GO:0042802 identical protein binding (F, IPI)
  GO:0035665 TIRAP-dependent toll-like receptor 4 signaling pathway (P, IDA)
  GO:0031334 positive regulation of protein-containing complex assembly (P, IDA)
  GO:0032496 response to lipopolysaccharide (P, IDA)
  GO:0032738 positive regulation of interleukin-15 production (P, IDA)
  GO:0070935 3'-UTR-mediated mRNA stabilization (P, IDA)
  GO:0002755 MyD88-dependent toll-like receptor signaling pathway (P, TAS)

B-factor: mean 61.78, std 12.81, range [41.13, 103.79]

CATH classification: 3.40.50.10140

InterPro domains:
  IPR000157 Toll/interleukin-1 receptor homology (TIR) domain [PF13676] (88-206)
  IPR000157 Toll/interleukin-1 receptor homology (TIR) domain [PS50104] (84-213)
  IPR017279 Toll-interleukin 1 receptor domain-containing adaptor protein, Tirap [PIRSF037750] (1-221)
  IPR017279 Toll-interleukin 1 receptor domain-containing adaptor protein, Tirap [PTHR22662] (13-219)
  IPR035897 Toll/interleukin-1 receptor homology (TIR) domain superfamily [G3DSA:3.40.50.10140] (76-221)
  IPR035897 Toll/interleukin-1 receptor homology (TIR) domain superfamily [SSF52200] (77-219)

Sequence (125 aa):
SSRWSKDYDVCVCHSEEDLVAAQDLVSYLEGAIVSELCQALSSSHCRVLLITPGFLQDPWCKYQMLQALTEAPGAEGCTIPLLSGLSRAAYPPELRFMYYVDGRGPDGGFRQVKEAVMRYLQTLS

Solvent-accessible surface area: 7305 Å² total; per-residue (Å²): 109,45,68,231,71,80,127,71,6,0,0,0,12,43,9,169,125,20,78,107,39,0,88,76,0,18,54,66,2,93,83,126,16,71,13,29,47,22,121,116,177,17,59,16,17,0,55,0,0,3,0,6,53,10,0,42,143,52,110,162,11,69,110,35,10,100,88,12,38,92,141,11,53,77,100,140,22,13,6,5,3,0,2,30,70,18,68,170,105,56,26,12,116,78,5,205,169,59,101,64,2,34,19,157,29,73,74,35,0,35,116,67,0,48,79,8,0,81,126,56,15,146,96,32,108

Nearest PDB structures (foldseek):
  3ub2-assembly1_A-2  TM=1.006E+00  e=7.856E-27  Homo sapiens
  3ub3-assembly1_A-2  TM=1.004E+00  e=3.241E-25  Homo sapiens
  3ub4-assembly1_A-2  TM=1.003E+00  e=4.045E-24  Homo sapiens
  4lqd-assembly1_A-2  TM=9.690E-01  e=5.516E-22  Homo sapiens
  2y92-assembly1_A-2  TM=9.604E-01  e=1.145E-21  Homo sapiens

Secondary structure (DSSP, 8-state):
--TTSSSEEEEEE--GGGHHHHHHHHHHHH----EEE--TT--EEEEEEEE-HHHHH-HHHHHHHHHHHHTSSSSSSEEEEEE-S--GGGS-GGGGGS--EETTSGGGGHHHHHHHHHHHHTT--

Organism: Homo sapiens (NCBI:txid9606)